Protein AF-A0A2V6B1R1-F1 (afdb_monomer_lite)

Sequence (77 aa):
TPDTFGGTVPSVFDAGTLSAGDDRITVPDSVTVPANGSTIMTVTVNAAHGDVVQGWINLDGPDTNDLHFAYYAIVGP

Structure (mmCIF, N/CA/C/O backbone):
data_AF-A0A2V6B1R1-F1
#
_entry.id   AF-A0A2V6B1R1-F1
#
loop_
_atom_site.group_PDB
_atom_site.id
_atom_site.type_symbol
_atom_site.label_atom_id
_atom_site.label_alt_id
_atom_site.label_comp_id
_atom_site.label_asym_id
_atom_site.label_entity_id
_atom_site.label_seq_id
_atom_site.pdbx_PDB_ins_code
_atom_site.Cartn_x
_atom_site.Cartn_y
_atom_site.Cartn_z
_atom_site.occupancy
_atom_site.B_iso_or_equiv
_atom_site.auth_seq_id
_atom_site.aut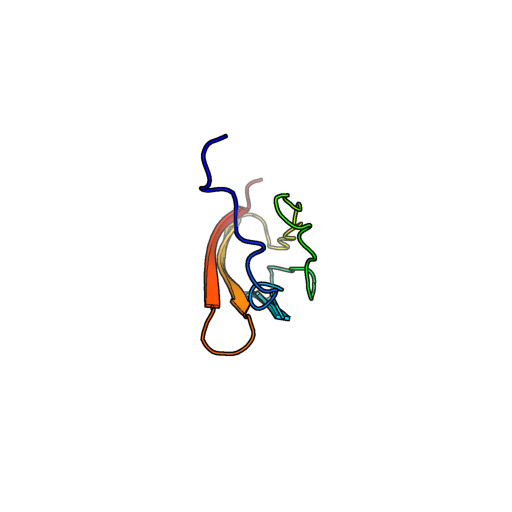h_comp_id
_atom_site.auth_asym_id
_atom_site.auth_atom_id
_atom_site.pdbx_PDB_model_num
ATOM 1 N N . THR A 1 1 ? 37.635 7.058 -9.873 1.00 49.59 1 THR A N 1
ATOM 2 C CA . THR A 1 1 ? 36.207 6.879 -9.549 1.00 49.59 1 THR A CA 1
ATOM 3 C C . THR A 1 1 ? 36.106 5.651 -8.680 1.00 49.59 1 THR A C 1
ATOM 5 O O . THR A 1 1 ? 36.666 4.652 -9.113 1.00 49.59 1 THR A O 1
ATOM 8 N N . PRO A 1 2 ? 35.532 5.692 -7.467 1.00 36.47 2 PRO A N 1
ATOM 9 C CA . PRO A 1 2 ? 35.291 4.461 -6.724 1.00 36.47 2 PRO A CA 1
ATOM 10 C C . PRO A 1 2 ? 34.327 3.586 -7.535 1.00 36.47 2 PRO A C 1
ATOM 12 O O . PRO A 1 2 ? 33.290 4.057 -8.000 1.00 36.47 2 PRO A O 1
ATOM 15 N N . ASP A 1 3 ? 34.735 2.349 -7.763 1.00 38.09 3 ASP A N 1
ATOM 16 C CA . ASP A 1 3 ? 34.165 1.320 -8.638 1.00 38.09 3 ASP A CA 1
ATOM 17 C C . ASP A 1 3 ? 32.994 0.547 -8.002 1.00 38.09 3 ASP A C 1
ATOM 19 O O . ASP A 1 3 ? 32.480 -0.409 -8.575 1.00 38.09 3 ASP A O 1
ATOM 23 N N . THR A 1 4 ? 32.490 1.008 -6.856 1.00 40.09 4 THR A N 1
ATOM 24 C CA . THR A 1 4 ? 31.373 0.383 -6.130 1.00 40.09 4 THR A CA 1
ATOM 25 C C . THR A 1 4 ? 29.984 0.750 -6.661 1.00 40.09 4 THR A C 1
ATOM 27 O O . THR A 1 4 ? 28.989 0.317 -6.093 1.00 40.09 4 THR A O 1
ATOM 30 N N . PHE A 1 5 ? 29.887 1.518 -7.751 1.00 41.81 5 PHE A N 1
ATOM 31 C CA . PHE A 1 5 ? 28.621 1.774 -8.458 1.00 41.81 5 PHE A CA 1
ATOM 32 C C . PHE A 1 5 ? 28.504 0.961 -9.761 1.00 41.81 5 PHE A C 1
ATOM 34 O O . PHE A 1 5 ? 27.779 1.334 -10.681 1.00 41.81 5 PHE A O 1
ATOM 41 N N . GLY A 1 6 ? 29.244 -0.147 -9.862 1.00 42.50 6 GLY A N 1
ATOM 42 C CA . GLY A 1 6 ? 29.125 -1.130 -10.935 1.00 42.50 6 GLY A CA 1
ATOM 43 C C . GLY A 1 6 ? 28.115 -2.213 -10.576 1.00 42.50 6 GLY A C 1
ATOM 44 O O . GLY A 1 6 ? 28.495 -3.292 -10.139 1.00 42.50 6 GLY A O 1
ATOM 45 N N . GLY A 1 7 ? 26.828 -1.930 -10.744 1.00 37.00 7 GLY A N 1
ATOM 46 C CA . GLY A 1 7 ? 25.794 -2.935 -10.537 1.00 37.00 7 GLY A CA 1
ATOM 47 C C . GLY A 1 7 ? 24.411 -2.340 -10.681 1.00 37.00 7 GLY A C 1
ATOM 48 O O . GLY A 1 7 ? 23.810 -1.914 -9.702 1.00 37.00 7 GLY A O 1
ATOM 49 N N . THR A 1 8 ? 23.871 -2.339 -11.897 1.00 42.12 8 THR A N 1
ATOM 50 C CA . THR A 1 8 ? 22.418 -2.449 -12.021 1.00 42.12 8 THR A CA 1
ATOM 51 C C . THR A 1 8 ? 22.033 -3.736 -11.314 1.00 42.12 8 THR A C 1
ATOM 53 O O . THR A 1 8 ? 22.393 -4.822 -11.770 1.00 42.12 8 THR A O 1
ATOM 56 N N . VAL A 1 9 ? 21.368 -3.609 -10.172 1.00 41.94 9 VAL A N 1
ATOM 57 C CA . VAL A 1 9 ? 20.730 -4.741 -9.518 1.00 41.94 9 VAL A CA 1
ATOM 58 C C . VAL A 1 9 ? 19.765 -5.345 -10.555 1.00 41.94 9 VAL A C 1
ATOM 60 O O . VAL A 1 9 ? 18.941 -4.597 -11.087 1.00 41.94 9 VAL A O 1
ATOM 63 N N . PRO A 1 10 ? 19.900 -6.630 -10.941 1.00 43.69 10 PRO A N 1
ATOM 64 C CA . PRO A 1 10 ? 18.967 -7.263 -11.872 1.00 43.69 10 PRO A CA 1
ATOM 65 C C . PRO A 1 10 ? 17.539 -7.096 -11.340 1.00 43.69 10 PRO A C 1
ATOM 67 O O . PRO A 1 10 ? 17.344 -7.205 -10.130 1.00 43.69 10 PRO A O 1
ATOM 70 N N . SER A 1 11 ? 16.550 -6.824 -12.200 1.00 50.34 11 SER A N 1
ATOM 71 C CA . SER A 1 11 ? 15.167 -6.498 -11.797 1.00 50.34 11 SER A CA 1
ATOM 72 C C . SER A 1 11 ? 14.364 -7.695 -11.241 1.00 50.34 11 SER A C 1
ATOM 74 O O . SER A 1 11 ? 13.167 -7.825 -11.427 1.00 50.34 11 SER A O 1
ATOM 76 N N . VAL A 1 12 ? 15.015 -8.574 -10.475 1.00 47.66 12 VAL A N 1
ATOM 77 C CA . VAL A 1 12 ? 14.359 -9.505 -9.536 1.00 47.66 12 VAL A CA 1
ATOM 78 C C . VAL A 1 12 ? 13.830 -8.795 -8.280 1.00 47.66 12 VAL A C 1
ATOM 80 O O . VAL A 1 12 ? 13.224 -9.428 -7.427 1.00 47.66 12 VAL A O 1
ATOM 83 N N . PHE A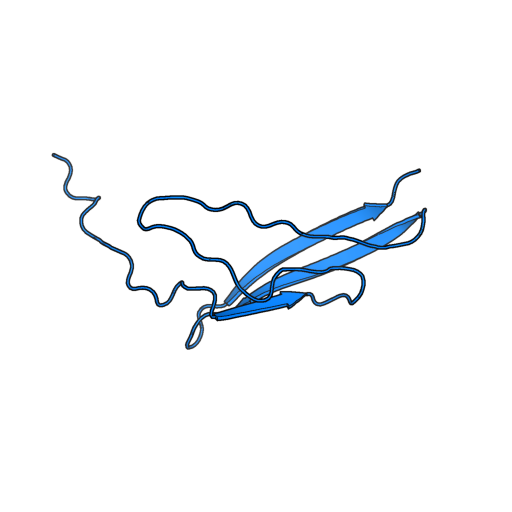 1 13 ? 14.070 -7.486 -8.157 1.00 46.41 13 PHE A N 1
ATOM 84 C CA . PHE A 1 13 ? 13.498 -6.620 -7.120 1.00 46.41 13 PHE A CA 1
ATOM 85 C C . PHE A 1 13 ? 12.373 -5.727 -7.649 1.00 46.41 13 PHE A C 1
ATOM 87 O O . PHE A 1 13 ? 11.937 -4.820 -6.940 1.00 46.41 13 PH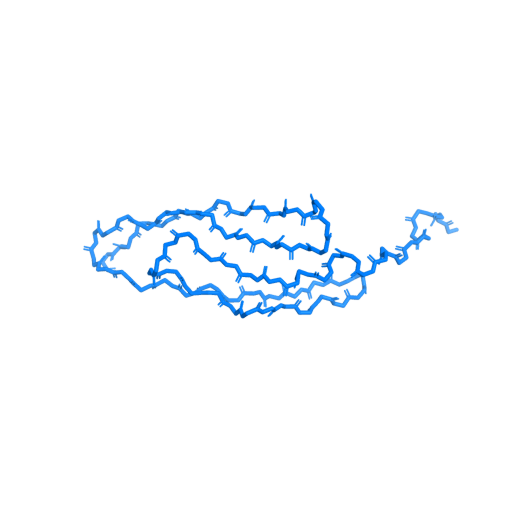E A O 1
ATOM 94 N N . ASP A 1 14 ? 11.895 -5.968 -8.874 1.00 49.88 14 ASP A N 1
ATOM 95 C CA . ASP A 1 14 ? 10.535 -5.559 -9.201 1.00 49.88 14 ASP A CA 1
ATOM 96 C C . ASP A 1 14 ? 9.641 -6.322 -8.218 1.00 49.88 14 ASP A C 1
ATOM 98 O O . ASP A 1 14 ? 9.554 -7.548 -8.286 1.00 49.88 14 ASP A O 1
ATOM 102 N N . ALA A 1 15 ? 9.060 -5.625 -7.238 1.00 52.12 15 ALA A N 1
ATOM 103 C CA . ALA A 1 15 ? 8.081 -6.244 -6.356 1.00 52.12 15 ALA A CA 1
ATOM 104 C C . ALA A 1 15 ? 6.937 -6.720 -7.257 1.00 52.12 15 ALA A C 1
ATOM 106 O O . ALA A 1 15 ? 6.242 -5.906 -7.869 1.00 52.12 15 ALA A O 1
ATOM 107 N N . GLY A 1 16 ? 6.825 -8.034 -7.424 1.00 60.06 16 GLY A N 1
ATOM 108 C CA . GLY A 1 16 ? 5.914 -8.641 -8.379 1.00 60.06 16 GLY A CA 1
ATOM 109 C C . GLY A 1 16 ? 4.476 -8.433 -7.941 1.00 60.06 16 GLY A C 1
ATOM 110 O O . GLY A 1 16 ? 3.632 -8.028 -8.737 1.00 60.06 16 GLY A O 1
ATOM 111 N N . THR A 1 17 ? 4.195 -8.684 -6.664 1.00 70.94 17 THR A N 1
ATOM 112 C CA . THR A 1 17 ? 2.873 -8.473 -6.072 1.00 70.94 17 THR A CA 1
ATOM 113 C C . THR A 1 17 ? 3.020 -7.851 -4.697 1.00 70.94 17 THR A C 1
ATOM 115 O O . THR A 1 17 ? 3.853 -8.264 -3.891 1.00 70.94 17 THR A O 1
ATOM 118 N N . LEU A 1 18 ? 2.201 -6.835 -4.443 1.00 81.00 18 LEU A N 1
ATOM 119 C CA . LEU A 1 18 ? 2.074 -6.232 -3.129 1.00 81.00 18 LEU A CA 1
ATOM 120 C C . LEU A 1 18 ? 0.801 -6.734 -2.465 1.00 81.00 18 LEU A C 1
ATOM 122 O O . LEU A 1 18 ? -0.258 -6.799 -3.088 1.00 81.00 18 LEU A O 1
ATOM 126 N N . SER A 1 19 ? 0.897 -7.068 -1.184 1.00 83.50 19 SER A N 1
ATOM 127 C CA . SER A 1 19 ? -0.259 -7.483 -0.396 1.00 83.50 19 SER A CA 1
ATOM 128 C C . SER A 1 19 ? -0.214 -6.891 1.004 1.00 83.50 19 SER A C 1
ATOM 130 O O . SER A 1 19 ? 0.850 -6.551 1.528 1.00 83.50 19 SER A O 1
ATOM 132 N N . ALA A 1 20 ? -1.391 -6.758 1.610 1.00 85.94 20 ALA A N 1
ATOM 133 C CA . ALA A 1 20 ? -1.538 -6.390 3.006 1.00 85.94 20 ALA A CA 1
ATOM 134 C C . ALA A 1 20 ? -2.216 -7.532 3.767 1.00 85.94 20 ALA A C 1
ATOM 136 O O . ALA A 1 20 ? -3.134 -8.171 3.258 1.00 85.94 20 ALA A O 1
ATOM 137 N N . GLY A 1 21 ? -1.764 -7.781 4.996 1.00 79.75 21 GLY A N 1
ATOM 138 C CA . GLY A 1 21 ? -2.358 -8.799 5.871 1.00 79.75 21 GLY A CA 1
ATOM 139 C C . GLY A 1 21 ? -3.637 -8.369 6.606 1.00 79.75 21 GLY A C 1
ATOM 140 O O . GLY A 1 21 ? -4.159 -9.155 7.392 1.00 79.75 21 GLY A O 1
ATOM 141 N N . ASP A 1 22 ? -4.112 -7.137 6.405 1.00 85.12 22 ASP A N 1
ATOM 142 C CA . ASP A 1 22 ? -5.310 -6.569 7.042 1.00 85.12 22 ASP A CA 1
ATOM 143 C C . ASP A 1 22 ? -6.149 -5.860 5.969 1.00 85.12 22 ASP A C 1
ATOM 145 O O . ASP A 1 22 ? -5.641 -4.972 5.286 1.00 85.12 22 ASP A O 1
ATOM 149 N N . ASP A 1 23 ? -7.429 -6.223 5.840 1.00 89.06 23 ASP A N 1
ATOM 150 C CA . ASP A 1 23 ? -8.350 -5.699 4.814 1.00 89.06 23 ASP A CA 1
ATOM 151 C C . ASP A 1 23 ? -8.607 -4.186 4.931 1.00 89.06 23 ASP A C 1
ATOM 153 O O . ASP A 1 23 ? -9.127 -3.551 4.010 1.00 89.06 23 ASP A O 1
ATOM 157 N N . ARG A 1 24 ? -8.253 -3.582 6.071 1.00 90.00 24 ARG A N 1
ATOM 158 C CA . ARG A 1 24 ? -8.336 -2.132 6.296 1.00 90.00 24 ARG A CA 1
ATOM 159 C C . ARG A 1 24 ? -7.138 -1.386 5.718 1.00 90.00 24 ARG A C 1
ATOM 161 O O . ARG A 1 24 ? -7.164 -0.155 5.682 1.00 90.00 24 ARG A O 1
ATOM 168 N N . ILE A 1 25 ? -6.096 -2.102 5.299 1.00 88.31 25 ILE A N 1
ATOM 169 C CA . ILE A 1 25 ? -4.903 -1.559 4.656 1.00 88.31 25 ILE A CA 1
ATOM 170 C C . ILE A 1 25 ? -4.992 -1.848 3.158 1.00 88.31 25 ILE A C 1
ATOM 172 O O . ILE A 1 25 ? -5.125 -2.989 2.731 1.00 88.31 25 ILE A O 1
ATOM 176 N N . THR A 1 26 ? -4.860 -0.810 2.341 1.00 89.94 26 THR A N 1
ATOM 177 C CA . THR A 1 26 ? -4.780 -0.944 0.886 1.00 89.94 26 THR A CA 1
ATOM 178 C C . THR A 1 26 ? -3.436 -0.433 0.394 1.00 89.94 26 THR A C 1
ATOM 180 O O . THR A 1 26 ? -3.007 0.675 0.734 1.00 89.94 26 THR A O 1
ATOM 183 N N . VAL A 1 27 ? -2.792 -1.247 -0.435 1.00 87.31 27 VAL A N 1
ATOM 184 C CA . VAL A 1 27 ? -1.564 -0.935 -1.170 1.00 87.31 27 VAL A CA 1
ATOM 185 C C . VAL A 1 27 ? -1.853 -1.041 -2.671 1.00 87.31 27 VAL A C 1
ATOM 187 O O . VAL A 1 27 ? -2.805 -1.726 -3.046 1.00 87.31 27 VAL A O 1
ATOM 190 N N . PRO A 1 28 ? -1.108 -0.342 -3.543 1.00 86.56 28 PRO A N 1
ATOM 191 C CA . PRO A 1 28 ? -1.207 -0.577 -4.983 1.00 86.56 28 PRO A CA 1
ATOM 192 C C . PRO A 1 28 ? -0.798 -2.014 -5.318 1.00 86.56 28 PRO A C 1
ATOM 194 O O . PRO A 1 28 ? -0.003 -2.592 -4.591 1.00 86.56 28 PRO A O 1
ATOM 197 N N . ASP A 1 29 ? -1.267 -2.560 -6.440 1.00 81.38 29 ASP A N 1
ATOM 198 C CA . ASP A 1 29 ? -0.938 -3.940 -6.837 1.00 81.38 29 ASP A CA 1
ATOM 199 C C . ASP A 1 29 ? 0.562 -4.130 -7.145 1.00 81.38 29 ASP A C 1
ATOM 201 O O . ASP A 1 29 ? 1.111 -5.215 -6.959 1.00 81.38 29 ASP A O 1
ATOM 205 N N . SER A 1 30 ? 1.232 -3.070 -7.619 1.00 77.75 30 SER A N 1
ATOM 206 C CA . SER A 1 30 ? 2.679 -3.031 -7.877 1.00 77.75 30 SER A CA 1
ATOM 207 C C . SER A 1 30 ? 3.241 -1.604 -7.815 1.00 77.75 30 SER A C 1
ATOM 209 O O . SER A 1 30 ? 2.501 -0.615 -7.842 1.00 77.75 30 SER A O 1
ATOM 211 N N . VAL A 1 31 ? 4.572 -1.489 -7.745 1.00 76.56 31 VAL A N 1
ATOM 212 C CA . VAL A 1 31 ? 5.308 -0.218 -7.799 1.00 76.56 31 VAL A CA 1
ATOM 213 C C . VAL A 1 31 ? 6.561 -0.372 -8.662 1.00 76.56 31 VAL A C 1
ATOM 215 O O . VAL A 1 31 ? 7.273 -1.365 -8.563 1.00 76.56 31 VAL A O 1
ATOM 218 N N . THR A 1 32 ? 6.860 0.620 -9.500 1.00 77.25 32 THR A N 1
ATOM 219 C CA . THR A 1 32 ? 8.102 0.654 -10.288 1.00 77.25 32 THR A CA 1
ATOM 220 C C . THR A 1 32 ? 9.121 1.561 -9.613 1.00 77.25 32 THR A C 1
ATOM 222 O O . THR A 1 32 ? 8.815 2.717 -9.310 1.00 77.25 32 THR A O 1
ATOM 225 N N . VAL A 1 33 ? 10.344 1.069 -9.412 1.00 77.62 33 VAL A N 1
ATOM 226 C CA . VAL A 1 33 ? 11.466 1.854 -8.879 1.00 77.62 33 VAL A CA 1
ATOM 227 C C . VAL A 1 33 ? 12.499 2.072 -9.988 1.00 77.62 33 VAL A C 1
ATOM 229 O O . VAL A 1 33 ? 12.972 1.099 -10.573 1.00 77.62 33 VAL A O 1
ATOM 232 N N . PRO A 1 34 ? 12.871 3.322 -10.319 1.00 75.38 34 PRO A N 1
ATOM 233 C CA . PRO A 1 34 ? 13.900 3.565 -11.321 1.00 75.38 34 PRO A CA 1
ATOM 234 C C . PRO A 1 34 ? 15.270 3.093 -10.822 1.00 75.38 34 PRO A C 1
ATOM 236 O O . PRO A 1 34 ? 15.589 3.201 -9.637 1.00 75.38 34 PRO A O 1
ATOM 239 N N . ALA A 1 35 ? 16.113 2.615 -11.740 1.00 76.06 35 ALA A N 1
ATOM 240 C CA . ALA A 1 35 ? 17.470 2.187 -11.415 1.00 76.06 35 ALA A CA 1
ATOM 241 C C . ALA A 1 35 ? 18.244 3.308 -10.699 1.00 76.06 35 ALA A C 1
ATOM 243 O O . ALA A 1 35 ? 18.336 4.428 -11.203 1.00 76.06 35 ALA A O 1
ATOM 244 N N . ASN A 1 36 ? 18.819 2.989 -9.535 1.00 74.69 36 ASN A N 1
ATOM 245 C CA . ASN A 1 36 ? 19.522 3.935 -8.657 1.00 74.69 36 ASN A CA 1
ATOM 246 C C . ASN A 1 36 ? 18.663 5.111 -8.154 1.00 74.69 36 ASN A C 1
ATOM 248 O O . ASN A 1 36 ? 19.202 6.162 -7.808 1.00 74.69 36 ASN A O 1
ATOM 252 N N . GLY A 1 37 ? 17.340 4.957 -8.127 1.00 79.25 37 GLY A N 1
ATOM 253 C CA . GLY A 1 37 ? 16.422 5.969 -7.624 1.00 79.25 37 GLY A CA 1
ATOM 254 C C . GLY A 1 37 ? 15.506 5.446 -6.525 1.00 79.25 37 GLY A C 1
ATOM 255 O O . GLY A 1 37 ? 15.751 4.411 -5.909 1.00 79.25 37 GLY A O 1
ATOM 256 N N . SER A 1 38 ? 14.446 6.205 -6.268 1.00 82.81 38 SER A N 1
ATOM 257 C CA . SER A 1 38 ? 13.416 5.872 -5.291 1.00 82.81 38 SER A CA 1
ATOM 258 C C . SER A 1 38 ? 12.032 6.194 -5.843 1.00 82.81 38 SER A C 1
ATOM 260 O O . SER A 1 38 ? 11.880 7.045 -6.722 1.00 82.81 38 SER A O 1
ATOM 262 N N . THR A 1 39 ? 11.026 5.516 -5.296 1.00 82.31 39 THR A N 1
ATOM 263 C CA . THR A 1 39 ? 9.610 5.749 -5.590 1.00 82.31 39 THR A CA 1
ATOM 264 C C . THR A 1 39 ? 8.844 5.864 -4.279 1.00 82.31 39 THR A C 1
ATOM 266 O O . THR A 1 39 ? 9.163 5.186 -3.304 1.00 82.31 39 THR A O 1
ATOM 269 N N . ILE A 1 40 ? 7.834 6.733 -4.249 1.00 88.38 40 ILE A N 1
ATOM 270 C CA . ILE A 1 40 ? 6.899 6.838 -3.126 1.00 88.38 40 ILE A CA 1
ATOM 271 C C . ILE A 1 40 ? 5.748 5.863 -3.371 1.00 88.38 40 ILE A C 1
ATOM 273 O O . ILE A 1 40 ? 5.101 5.922 -4.415 1.00 88.38 40 ILE A O 1
ATOM 277 N N . MET A 1 41 ? 5.471 5.008 -2.389 1.00 85.06 41 MET A N 1
ATOM 278 C CA . MET A 1 41 ? 4.284 4.157 -2.357 1.00 85.06 41 MET A CA 1
ATOM 279 C C . MET A 1 41 ? 3.285 4.714 -1.343 1.00 85.06 41 MET A C 1
ATOM 281 O O . MET A 1 41 ? 3.631 4.948 -0.185 1.00 85.06 41 MET A O 1
ATOM 285 N N . THR A 1 42 ? 2.041 4.917 -1.769 1.00 89.00 42 THR A N 1
ATOM 286 C CA . THR A 1 42 ? 0.958 5.336 -0.876 1.00 89.00 42 THR A CA 1
ATOM 287 C C . THR A 1 42 ? 0.293 4.113 -0.259 1.00 89.00 42 THR A C 1
ATOM 289 O O . THR A 1 42 ? -0.172 3.230 -0.973 1.00 89.00 42 THR A O 1
ATOM 292 N N . VAL A 1 43 ? 0.215 4.096 1.069 1.00 87.31 43 VAL A N 1
ATOM 293 C CA . VAL A 1 43 ? -0.548 3.111 1.841 1.00 87.31 43 VAL A CA 1
ATOM 294 C C . VAL A 1 43 ? -1.794 3.807 2.368 1.00 87.31 43 VAL A C 1
ATOM 296 O O . VAL A 1 43 ? -1.690 4.850 3.017 1.00 87.31 43 VAL A O 1
ATOM 299 N N . THR A 1 44 ? -2.964 3.246 2.081 1.00 89.88 44 THR A N 1
ATOM 300 C CA . THR A 1 44 ? -4.234 3.747 2.614 1.00 89.88 44 THR A CA 1
ATOM 301 C C . THR A 1 44 ? -4.651 2.891 3.792 1.00 89.88 44 THR A C 1
ATOM 303 O O . THR A 1 44 ? -4.598 1.668 3.703 1.00 89.88 44 THR A O 1
ATOM 306 N N . VAL A 1 45 ? -5.095 3.527 4.875 1.00 88.69 45 VAL A N 1
ATOM 307 C CA . VAL A 1 45 ? -5.688 2.835 6.020 1.00 88.69 45 VAL A CA 1
ATOM 308 C C . VAL A 1 45 ? -7.071 3.392 6.290 1.00 88.69 45 VAL A C 1
ATOM 310 O O . VAL A 1 45 ? -7.238 4.598 6.462 1.00 88.69 45 VAL A O 1
ATOM 313 N N . ASN A 1 46 ? -8.056 2.500 6.309 1.00 90.81 46 ASN A N 1
ATOM 314 C CA . ASN A 1 46 ? -9.453 2.820 6.548 1.00 90.81 46 ASN A CA 1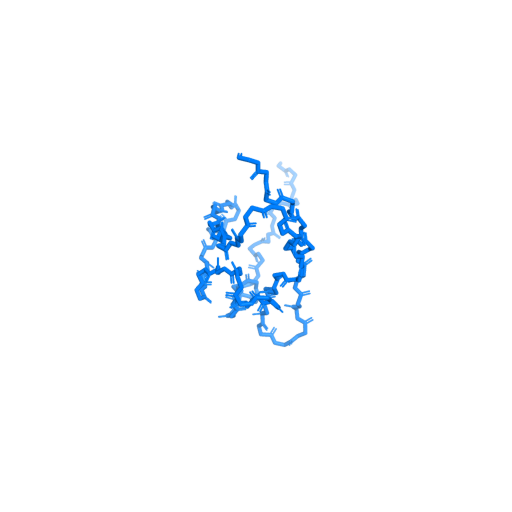
ATOM 315 C C . ASN A 1 4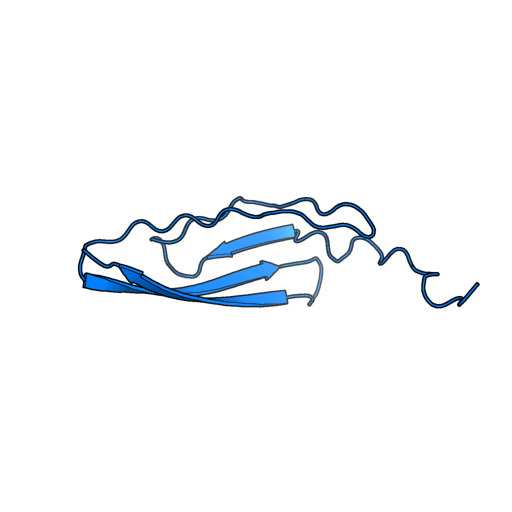6 ? -9.969 2.005 7.737 1.00 90.81 46 ASN A C 1
ATOM 317 O O . ASN A 1 46 ? -10.375 0.853 7.589 1.00 90.81 46 ASN A O 1
ATOM 321 N N . ALA A 1 47 ? -9.928 2.602 8.924 1.00 90.00 47 ALA A N 1
ATOM 322 C CA . ALA A 1 47 ? -10.388 1.983 10.160 1.00 90.00 47 ALA A CA 1
ATOM 323 C C . ALA A 1 47 ? -11.126 2.999 11.041 1.00 90.00 47 ALA A C 1
ATOM 325 O O . ALA A 1 47 ? -11.033 4.210 10.820 1.00 90.00 47 ALA A O 1
ATOM 326 N N . ALA A 1 48 ? -11.897 2.501 12.008 1.00 88.81 48 ALA A N 1
ATOM 327 C CA . ALA A 1 48 ? -12.692 3.351 12.882 1.00 88.81 48 ALA A CA 1
ATOM 328 C C . ALA A 1 48 ? -11.812 4.056 13.924 1.00 88.81 48 ALA A C 1
ATOM 330 O O . ALA A 1 48 ? -10.700 3.631 14.235 1.00 88.81 48 ALA A O 1
ATOM 331 N N . HIS A 1 49 ? -12.331 5.143 14.491 1.00 85.88 49 HIS A N 1
ATOM 332 C CA . HIS A 1 49 ? -11.669 5.831 15.593 1.00 85.88 49 HIS A CA 1
ATOM 333 C C . HIS A 1 49 ? -11.380 4.874 16.759 1.00 85.88 49 HIS A C 1
ATOM 335 O O . HIS A 1 49 ? -12.266 4.139 17.199 1.00 85.88 49 HIS A O 1
ATOM 341 N N . GLY A 1 50 ? -10.157 4.937 17.290 1.00 83.31 50 GLY A N 1
ATOM 342 C CA . GLY A 1 50 ? -9.714 4.094 18.398 1.00 83.31 50 GLY A CA 1
ATOM 343 C C . GLY A 1 50 ? -9.268 2.694 17.977 1.00 83.31 50 GLY A C 1
ATOM 344 O O . GLY A 1 50 ? -8.759 1.953 18.822 1.00 83.31 50 GLY A O 1
ATOM 345 N N . ASP A 1 51 ? -9.395 2.338 16.695 1.00 87.81 51 ASP A N 1
ATOM 346 C CA . ASP A 1 51 ? -8.882 1.073 16.191 1.00 87.81 51 ASP A CA 1
ATOM 347 C C . ASP A 1 51 ? -7.354 1.063 16.173 1.00 87.81 51 ASP A C 1
ATOM 349 O O . ASP A 1 51 ? -6.679 2.043 15.834 1.00 87.81 51 ASP A O 1
ATOM 353 N N . VAL A 1 52 ? -6.816 -0.119 16.461 1.00 86.00 52 VAL A N 1
ATOM 354 C CA . VAL A 1 52 ? -5.443 -0.473 16.123 1.00 86.00 52 VAL A CA 1
ATOM 355 C C . VAL A 1 52 ? -5.462 -1.228 14.799 1.00 86.00 52 VAL A C 1
ATOM 357 O O . VAL A 1 52 ? -6.153 -2.244 14.645 1.00 86.00 52 VAL A O 1
ATOM 360 N N . VAL A 1 53 ? -4.685 -0.729 13.844 1.00 84.00 53 VAL A N 1
ATOM 361 C CA . VAL A 1 53 ? -4.429 -1.382 12.561 1.00 84.00 53 VAL A CA 1
ATOM 362 C C . VAL A 1 53 ? -2.966 -1.786 12.540 1.00 84.00 53 VAL A C 1
ATOM 364 O O . VAL A 1 53 ? -2.080 -0.947 12.694 1.00 84.00 53 VAL A O 1
ATOM 367 N N . GLN A 1 54 ? -2.707 -3.079 12.387 1.00 81.88 54 GLN A N 1
ATOM 368 C CA . GLN A 1 54 ? -1.357 -3.623 12.380 1.00 81.88 54 GLN A CA 1
ATOM 369 C C . GLN A 1 54 ? -1.271 -4.784 11.403 1.00 81.88 54 GLN A C 1
ATOM 371 O O . GLN A 1 54 ? -2.239 -5.519 11.222 1.00 81.88 54 GLN A O 1
ATOM 376 N N . GLY A 1 55 ? -0.105 -4.975 10.807 1.00 76.94 55 GLY A N 1
ATOM 377 C CA . GLY A 1 55 ? 0.104 -6.081 9.888 1.00 76.94 55 GLY A CA 1
ATOM 378 C C . GLY A 1 55 ? 1.401 -5.950 9.119 1.00 76.94 55 GLY A C 1
ATOM 379 O O . GLY A 1 55 ? 2.200 -5.044 9.359 1.00 76.94 55 GLY A O 1
ATOM 380 N N . TRP A 1 56 ? 1.593 -6.870 8.185 1.00 79.31 56 TRP A N 1
ATOM 381 C CA . TRP A 1 56 ? 2.705 -6.839 7.249 1.00 79.31 56 TRP A CA 1
ATOM 382 C C . TRP A 1 56 ? 2.218 -6.335 5.895 1.00 79.31 56 TRP A C 1
ATOM 384 O O . TRP A 1 56 ? 1.144 -6.731 5.432 1.00 79.31 56 TRP A O 1
ATOM 394 N N . ILE A 1 57 ? 3.011 -5.457 5.285 1.00 82.56 57 ILE A N 1
ATOM 395 C CA . ILE A 1 57 ? 2.957 -5.188 3.849 1.00 82.56 57 ILE A CA 1
ATOM 396 C C . ILE A 1 57 ? 4.058 -6.029 3.218 1.00 82.56 57 ILE A C 1
ATOM 398 O O . ILE A 1 57 ? 5.229 -5.866 3.578 1.00 82.56 57 ILE A O 1
ATOM 402 N N . ASN A 1 58 ? 3.668 -6.921 2.314 1.00 81.56 58 ASN A N 1
ATOM 403 C CA . ASN A 1 58 ? 4.578 -7.851 1.657 1.00 81.56 58 ASN A CA 1
ATOM 404 C C . ASN A 1 58 ? 4.942 -7.317 0.273 1.00 81.56 58 ASN A C 1
ATOM 406 O O . ASN A 1 58 ? 4.069 -6.853 -0.466 1.00 81.56 58 ASN A O 1
ATOM 410 N N . LEU A 1 59 ? 6.234 -7.347 -0.037 1.00 79.50 59 LEU A N 1
ATOM 411 C CA . LEU A 1 59 ? 6.802 -7.082 -1.351 1.00 79.50 59 LEU A CA 1
ATOM 412 C C . LEU A 1 59 ? 7.374 -8.400 -1.848 1.00 79.50 59 LEU A C 1
ATOM 414 O O . LEU A 1 59 ? 8.529 -8.717 -1.556 1.00 79.50 59 LEU A O 1
ATOM 418 N N . ASP A 1 60 ? 6.550 -9.139 -2.579 1.00 72.88 60 ASP A N 1
ATOM 419 C CA . ASP A 1 60 ? 6.899 -10.476 -3.038 1.00 72.88 60 ASP A CA 1
ATOM 420 C C . ASP A 1 60 ? 7.530 -10.354 -4.430 1.00 72.88 60 ASP A C 1
ATOM 422 O O . ASP A 1 60 ? 6.878 -9.946 -5.401 1.00 72.88 60 ASP A O 1
ATOM 426 N N . GLY A 1 61 ? 8.830 -10.626 -4.524 1.00 65.38 61 GLY A N 1
ATOM 427 C CA . GLY A 1 61 ? 9.539 -10.739 -5.797 1.00 65.38 61 GLY A CA 1
ATOM 428 C C . GLY A 1 61 ? 9.402 -12.140 -6.407 1.00 65.38 61 GLY A C 1
ATOM 429 O O . GLY A 1 61 ? 8.885 -13.060 -5.775 1.00 65.38 61 GLY A O 1
ATOM 430 N N . PRO A 1 62 ? 9.891 -12.355 -7.639 1.00 58.59 62 PRO A N 1
ATOM 431 C CA . PRO A 1 62 ? 10.134 -13.706 -8.132 1.00 58.59 62 PRO A CA 1
ATOM 432 C C . PRO A 1 62 ? 11.077 -14.469 -7.178 1.00 58.59 62 PRO A C 1
ATOM 434 O O . PRO A 1 62 ? 12.054 -13.903 -6.687 1.00 58.59 62 PRO A O 1
ATOM 437 N N . ASP A 1 63 ? 10.807 -15.759 -6.962 1.00 64.81 63 ASP A N 1
ATOM 438 C CA . ASP A 1 63 ? 11.545 -16.680 -6.078 1.00 64.81 63 ASP A CA 1
ATOM 439 C C . ASP A 1 63 ? 11.333 -16.465 -4.561 1.00 64.81 63 ASP A C 1
ATOM 441 O O . ASP A 1 63 ? 10.215 -16.627 -4.086 1.00 64.81 63 ASP A O 1
ATOM 445 N N . THR A 1 64 ? 12.401 -16.228 -3.781 1.00 55.34 64 THR A N 1
ATOM 446 C CA . THR A 1 64 ? 12.391 -16.174 -2.297 1.00 55.34 64 THR A CA 1
ATOM 447 C C . THR A 1 64 ? 12.669 -14.773 -1.742 1.00 55.34 64 THR A C 1
ATOM 449 O O . THR A 1 64 ? 13.082 -14.631 -0.587 1.00 55.34 64 THR A O 1
ATOM 452 N N . ASN A 1 65 ? 12.582 -13.745 -2.586 1.00 55.78 65 ASN A N 1
ATOM 453 C CA . ASN A 1 65 ? 12.862 -12.369 -2.197 1.00 55.78 65 ASN A CA 1
ATOM 454 C C . ASN A 1 65 ? 11.585 -11.711 -1.680 1.00 55.78 65 ASN A C 1
ATOM 456 O O . ASN A 1 65 ? 10.929 -10.971 -2.411 1.00 55.78 65 ASN A O 1
ATOM 460 N N . ASP A 1 66 ? 11.299 -11.948 -0.404 1.00 63.34 66 ASP A N 1
ATOM 461 C CA . ASP A 1 66 ? 10.158 -11.345 0.275 1.00 63.34 66 ASP A CA 1
ATOM 462 C C . ASP A 1 66 ? 10.675 -10.250 1.217 1.00 63.34 66 ASP A C 1
ATOM 464 O O . ASP A 1 66 ? 11.399 -10.511 2.187 1.00 63.34 66 ASP A O 1
ATOM 468 N N . LEU A 1 67 ? 10.357 -8.989 0.914 1.00 71.12 67 LEU A N 1
ATOM 469 C CA . LEU A 1 67 ? 10.531 -7.901 1.878 1.00 71.12 67 LEU A CA 1
ATOM 470 C C . LEU A 1 67 ? 9.221 -7.683 2.627 1.00 71.12 67 LEU A C 1
ATOM 472 O O . LEU A 1 67 ? 8.164 -7.529 2.024 1.00 71.12 67 LEU A O 1
ATOM 476 N N . HIS A 1 68 ? 9.308 -7.582 3.952 1.00 72.50 68 HIS A N 1
ATOM 477 C CA . HIS A 1 68 ? 8.154 -7.311 4.801 1.00 72.50 68 HIS A CA 1
ATOM 478 C C . HIS A 1 68 ? 8.349 -6.005 5.564 1.00 72.50 68 HIS A C 1
ATOM 480 O O . HIS A 1 68 ? 9.331 -5.833 6.293 1.00 72.50 68 HIS A O 1
ATOM 486 N N . PHE A 1 69 ? 7.382 -5.099 5.447 1.00 76.69 69 PHE A N 1
ATOM 487 C CA . PHE A 1 69 ? 7.309 -3.911 6.291 1.00 76.69 69 PHE A CA 1
ATOM 488 C C . PHE A 1 69 ? 6.263 -4.123 7.377 1.00 76.69 69 PHE A C 1
ATOM 490 O O . PHE A 1 69 ? 5.097 -4.377 7.077 1.00 76.69 69 PHE A O 1
ATOM 497 N N . ALA A 1 70 ? 6.673 -3.997 8.640 1.00 72.19 70 ALA A N 1
ATOM 498 C CA . ALA A 1 70 ? 5.726 -3.944 9.744 1.00 72.19 70 ALA A CA 1
ATOM 499 C C . ALA A 1 70 ? 4.994 -2.602 9.698 1.00 72.19 70 ALA A C 1
ATOM 501 O O . ALA A 1 70 ? 5.627 -1.543 9.738 1.00 72.19 70 ALA A O 1
ATOM 502 N N . TYR A 1 71 ? 3.669 -2.649 9.653 1.00 77.19 71 TYR A N 1
ATOM 503 C CA . TYR A 1 71 ? 2.813 -1.489 9.816 1.00 77.19 71 TYR A CA 1
ATOM 504 C C . TYR A 1 71 ? 2.130 -1.525 11.182 1.00 77.19 71 TYR A C 1
ATOM 506 O O . TYR A 1 71 ? 1.636 -2.566 11.619 1.00 77.19 71 TYR A O 1
ATOM 514 N N . TYR A 1 72 ? 2.076 -0.367 11.835 1.00 78.69 72 TYR A N 1
ATOM 515 C CA . TYR A 1 72 ? 1.315 -0.146 13.054 1.00 78.69 72 TYR A CA 1
ATOM 516 C C . TYR A 1 72 ? 0.752 1.273 13.042 1.00 78.69 72 TYR A C 1
ATOM 518 O O . TYR A 1 72 ? 1.507 2.243 12.935 1.00 78.69 72 TYR A O 1
ATOM 526 N N . ALA A 1 73 ? -0.562 1.393 13.196 1.00 76.94 73 ALA A N 1
ATOM 527 C CA . ALA A 1 73 ? -1.223 2.662 13.429 1.00 76.94 73 ALA A CA 1
ATOM 528 C C . ALA A 1 73 ? -2.308 2.550 14.492 1.00 76.94 73 ALA A C 1
ATOM 530 O O . ALA A 1 73 ? -3.060 1.578 14.568 1.00 76.94 73 ALA A O 1
ATOM 531 N N . ILE A 1 74 ? -2.391 3.613 15.283 1.00 80.56 74 ILE A N 1
ATOM 532 C CA . ILE A 1 74 ? -3.520 3.908 16.152 1.00 80.56 74 ILE A CA 1
ATOM 533 C C . ILE A 1 74 ? -4.311 4.990 15.431 1.00 80.56 74 ILE A C 1
ATOM 535 O O . ILE A 1 74 ? -3.777 6.077 15.186 1.00 80.56 74 ILE A O 1
ATOM 539 N N . VAL A 1 75 ? -5.557 4.701 15.071 1.00 78.94 75 VAL A N 1
ATOM 540 C CA . VAL A 1 75 ? -6.413 5.700 14.429 1.00 78.94 75 VAL A CA 1
ATOM 541 C C . VAL A 1 75 ? -6.892 6.675 15.499 1.00 78.94 75 VAL A C 1
ATOM 543 O O . VAL A 1 75 ? -7.761 6.363 16.316 1.00 78.94 75 VAL A O 1
ATOM 546 N N . GLY A 1 76 ? -6.240 7.839 15.525 1.00 74.69 76 GLY A N 1
ATOM 547 C CA . GLY A 1 76 ? -6.531 8.937 16.442 1.00 74.69 76 GLY A CA 1
ATOM 548 C C . GLY A 1 76 ? -7.913 9.573 16.226 1.00 74.69 76 GLY A C 1
ATOM 549 O O . GLY 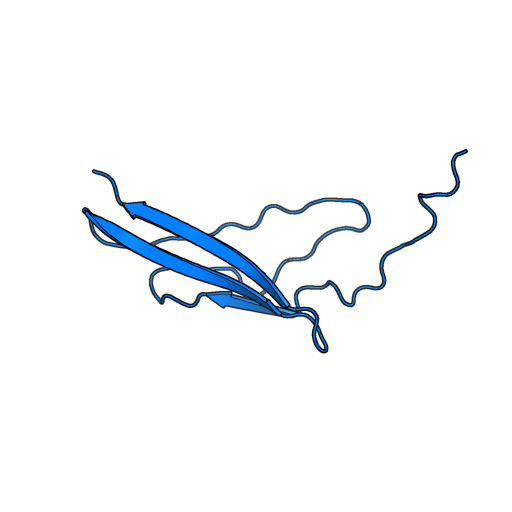A 1 76 ? -8.683 9.119 15.376 1.00 74.69 76 GLY A O 1
ATOM 550 N N . PRO A 1 77 ? -8.271 10.577 17.045 1.00 58.56 77 PRO A N 1
ATOM 551 C CA . PRO A 1 77 ? -9.451 11.410 16.809 1.00 58.56 77 PRO A CA 1
ATOM 552 C C . PRO A 1 77 ? -9.351 12.212 15.507 1.00 58.56 77 PRO A C 1
ATOM 554 O O . PRO A 1 77 ? -8.217 12.568 15.110 1.00 58.56 77 PRO A O 1
#

Foldseek 3Di:
DPPVPPDQDPVLQQLQAKDWPDPQKDWPRGDDAPGVGDDDTDIGGHDDAQDWDWTWIWRHGPDPDIDTDTDIDGRHD

Secondary structure (DSSP, 8-state):
--STT-----GGGS--EEEESSTTEE--S-----TT-------EE---TT-EEEEEEEEE-STT-EEEEEEEEE---

pLDDT: mean 72.2, std 16.22, range [36.47, 90.81]

Radius of gyration: 15.9 Å; chains: 1; bounding box: 49×28×30 Å